Protein AF-A0A7Y2CIK6-F1 (afdb_monomer)

Structure (mmCIF, N/CA/C/O backbone):
data_AF-A0A7Y2CIK6-F1
#
_entry.id   AF-A0A7Y2CIK6-F1
#
loop_
_atom_site.group_PDB
_atom_site.id
_atom_site.type_symbol
_atom_site.label_atom_id
_atom_site.label_alt_id
_atom_site.label_comp_id
_atom_site.label_asym_id
_atom_site.label_entity_id
_atom_site.label_seq_id
_atom_site.pdbx_PDB_ins_code
_atom_site.Cartn_x
_atom_site.Cartn_y
_atom_site.Cartn_z
_atom_site.occupancy
_atom_site.B_iso_or_equiv
_atom_site.auth_seq_id
_atom_site.auth_comp_id
_atom_site.auth_asym_id
_atom_site.auth_atom_id
_atom_site.pdbx_PDB_model_num
ATOM 1 N N . MET A 1 1 ? -17.399 12.269 14.906 1.00 90.38 1 MET A N 1
ATOM 2 C CA . MET A 1 1 ? -17.613 10.846 14.572 1.00 90.38 1 MET A CA 1
ATOM 3 C C . MET A 1 1 ? -16.288 10.297 14.096 1.00 90.38 1 MET A C 1
ATOM 5 O O . MET A 1 1 ? -15.579 11.021 13.394 1.00 90.38 1 MET A O 1
ATOM 9 N N . LEU A 1 2 ? -15.934 9.080 14.490 1.00 95.81 2 LEU A N 1
ATOM 10 C CA . LEU A 1 2 ? -14.652 8.483 14.113 1.00 95.81 2 LEU A CA 1
ATOM 11 C C . LEU A 1 2 ? -14.579 8.223 12.606 1.00 95.81 2 LEU A C 1
ATOM 13 O O . LEU A 1 2 ? -13.531 8.450 12.010 1.00 95.81 2 LEU A O 1
ATOM 17 N N . GLN A 1 3 ? -15.692 7.874 11.958 1.00 95.38 3 GLN A N 1
ATOM 18 C CA . GLN A 1 3 ? -15.712 7.670 10.501 1.00 95.38 3 GLN A CA 1
ATOM 19 C C . GLN A 1 3 ? -15.205 8.876 9.687 1.00 95.38 3 GLN A C 1
ATOM 21 O O . GLN A 1 3 ? -14.508 8.682 8.696 1.00 95.38 3 GLN A O 1
ATOM 26 N N . GLU A 1 4 ? -15.485 10.115 10.114 1.00 96.62 4 GLU A N 1
ATOM 27 C CA . GLU A 1 4 ? -14.981 11.315 9.422 1.00 96.62 4 GLU A CA 1
ATOM 28 C C . GLU A 1 4 ? -13.468 11.486 9.620 1.00 96.62 4 GLU A C 1
ATOM 30 O O . GLU A 1 4 ? -12.742 11.773 8.671 1.00 96.62 4 GLU A O 1
ATOM 35 N N . LYS A 1 5 ? -12.970 11.244 10.841 1.00 97.31 5 LYS A N 1
ATOM 36 C CA . LYS A 1 5 ? -11.531 11.297 11.151 1.00 97.31 5 LYS A CA 1
ATOM 37 C C . LYS A 1 5 ? -10.742 10.268 10.332 1.00 97.31 5 LYS A C 1
ATOM 39 O O . LYS A 1 5 ? -9.672 10.577 9.820 1.00 97.31 5 LYS A O 1
ATOM 44 N N . TYR A 1 6 ? -11.294 9.067 10.166 1.00 97.88 6 TYR A N 1
ATOM 45 C CA . TYR A 1 6 ? -10.673 7.962 9.427 1.00 97.88 6 TYR A CA 1
ATOM 46 C C . TYR A 1 6 ? -11.147 7.853 7.972 1.00 97.88 6 TYR A C 1
ATOM 48 O O . TYR A 1 6 ? -10.963 6.812 7.341 1.00 97.88 6 TYR A O 1
ATOM 56 N N . ARG A 1 7 ? -11.714 8.918 7.393 1.00 97.56 7 ARG A N 1
ATOM 57 C CA . ARG A 1 7 ? -12.270 8.899 6.030 1.00 97.56 7 ARG A CA 1
ATOM 58 C C . ARG A 1 7 ? -11.288 8.386 4.972 1.00 97.56 7 ARG A C 1
ATOM 60 O O . ARG A 1 7 ? -11.697 7.664 4.069 1.00 97.56 7 ARG A O 1
ATOM 67 N N . ALA A 1 8 ? -9.999 8.707 5.097 1.00 97.38 8 ALA A N 1
ATOM 68 C CA . ALA A 1 8 ? -8.966 8.211 4.185 1.00 97.38 8 ALA A CA 1
ATOM 69 C C . ALA A 1 8 ? -8.838 6.674 4.211 1.00 97.38 8 ALA A C 1
ATOM 71 O O . ALA A 1 8 ? -8.650 6.057 3.166 1.00 97.38 8 ALA A O 1
ATOM 72 N N . VAL A 1 9 ? -8.992 6.048 5.383 1.00 97.69 9 VAL A N 1
ATOM 73 C CA . VAL A 1 9 ? -8.989 4.583 5.536 1.00 97.69 9 VAL A CA 1
ATOM 74 C C . VAL A 1 9 ? -10.191 3.980 4.812 1.00 97.69 9 VAL A C 1
ATOM 76 O O . VAL A 1 9 ? -10.042 3.016 4.064 1.00 97.69 9 VAL A O 1
ATOM 79 N N . LEU A 1 10 ? -11.371 4.587 4.978 1.00 96.81 10 LEU A N 1
ATOM 80 C CA . LEU A 1 10 ? -12.608 4.124 4.343 1.00 96.81 10 LEU A CA 1
ATOM 81 C C . LEU A 1 10 ? -12.525 4.222 2.814 1.00 96.81 10 LEU A C 1
ATOM 83 O O . LEU A 1 10 ? -12.847 3.263 2.121 1.00 96.81 10 LEU A O 1
ATOM 87 N N . GLN A 1 11 ? -11.988 5.327 2.293 1.00 97.25 11 GLN A N 1
ATOM 88 C CA . GLN A 1 11 ? -11.759 5.514 0.856 1.00 97.25 11 GLN A CA 1
ATOM 89 C C . GLN A 1 11 ? -10.765 4.500 0.278 1.00 97.25 11 GLN A C 1
ATOM 91 O O . GLN A 1 11 ? -10.942 4.026 -0.845 1.00 97.25 11 GLN A O 1
ATOM 96 N N . ILE A 1 12 ? -9.716 4.145 1.030 1.00 96.50 12 ILE A N 1
ATOM 97 C CA . ILE A 1 12 ? -8.802 3.072 0.625 1.00 96.50 12 ILE A CA 1
ATOM 98 C C . ILE A 1 12 ? -9.566 1.749 0.557 1.00 96.50 12 ILE A C 1
ATOM 100 O O . ILE A 1 12 ? -9.472 1.072 -0.465 1.00 96.50 12 ILE A O 1
ATOM 104 N N . GLY A 1 13 ? -10.360 1.420 1.580 1.00 95.75 13 GLY A N 1
ATOM 105 C CA . GLY A 1 13 ? -11.197 0.217 1.609 1.00 95.75 13 GLY A CA 1
ATOM 106 C C . GLY A 1 13 ? -12.152 0.121 0.417 1.00 95.75 13 GLY A C 1
ATOM 107 O O . GLY A 1 13 ? -12.200 -0.916 -0.234 1.00 95.75 13 GLY A O 1
ATOM 108 N N . GLU A 1 14 ? -12.832 1.215 0.066 1.00 94.94 14 GLU A N 1
ATOM 109 C CA . GLU A 1 14 ? -13.719 1.304 -1.109 1.00 94.94 14 GLU A CA 1
ATOM 110 C C . GLU A 1 14 ? -12.980 1.106 -2.444 1.00 94.94 14 GLU A C 1
ATOM 112 O O . GLU A 1 14 ? -13.563 0.628 -3.416 1.00 94.94 14 GLU A O 1
ATOM 117 N N . SER A 1 15 ? -11.690 1.458 -2.506 1.00 94.12 15 SER A N 1
ATOM 118 C CA . SER A 1 15 ? -10.851 1.252 -3.697 1.00 94.12 15 SER A CA 1
ATOM 119 C C . SER A 1 15 ? -10.337 -0.184 -3.858 1.00 94.12 15 SER A C 1
ATOM 121 O O . SER A 1 15 ? -9.774 -0.523 -4.901 1.00 94.12 15 SER A O 1
ATOM 123 N N . ILE A 1 16 ? -10.504 -1.022 -2.832 1.00 94.56 16 ILE A N 1
ATOM 124 C CA . ILE A 1 16 ? -10.012 -2.398 -2.776 1.00 94.56 16 ILE A CA 1
ATOM 125 C C . ILE A 1 16 ? -11.199 -3.356 -2.926 1.00 94.56 16 ILE A C 1
ATOM 127 O O . ILE A 1 16 ? -12.307 -3.096 -2.469 1.00 94.56 16 ILE A O 1
ATOM 131 N N . ASN A 1 17 ? -10.970 -4.520 -3.533 1.00 93.75 17 ASN A N 1
ATOM 132 C CA . ASN A 1 17 ? -11.964 -5.592 -3.584 1.00 93.75 17 ASN A CA 1
ATOM 133 C C . ASN A 1 17 ? -12.037 -6.354 -2.242 1.00 93.75 17 ASN A C 1
ATOM 135 O O . ASN A 1 17 ? -11.668 -7.529 -2.177 1.00 93.75 17 ASN A O 1
ATOM 139 N N . VAL A 1 18 ? -12.433 -5.667 -1.165 1.00 96.94 18 VAL A N 1
ATOM 140 C CA . VAL A 1 18 ? -12.564 -6.252 0.180 1.00 96.94 18 VAL A CA 1
ATOM 141 C C . VAL A 1 18 ? -13.749 -7.217 0.208 1.00 96.94 18 VAL A C 1
ATOM 143 O O . VAL A 1 18 ? -14.867 -6.847 -0.151 1.00 96.94 18 VAL A O 1
ATOM 146 N N . LYS A 1 19 ? -13.522 -8.454 0.655 1.00 97.81 19 LYS A N 1
ATOM 147 C CA . LYS A 1 19 ? -14.588 -9.432 0.912 1.00 97.81 19 LYS A CA 1
ATOM 148 C C . LYS A 1 19 ? -15.033 -9.365 2.366 1.00 97.81 19 LYS A C 1
ATOM 150 O O . LYS A 1 19 ? -14.202 -9.155 3.244 1.00 97.81 19 LYS A O 1
ATOM 155 N N . ASP A 1 20 ? -16.335 -9.536 2.591 1.00 96.62 20 ASP A N 1
ATOM 156 C CA . ASP A 1 20 ? -16.951 -9.542 3.927 1.00 96.62 20 ASP A CA 1
ATOM 157 C C . ASP A 1 20 ? -16.582 -8.301 4.766 1.00 96.62 20 ASP A C 1
ATOM 159 O O . ASP A 1 20 ? -16.428 -8.356 5.985 1.00 96.62 20 ASP A O 1
ATOM 163 N N . GLY A 1 21 ? -16.422 -7.164 4.077 1.00 96.81 21 GLY A N 1
ATOM 164 C CA . GLY A 1 21 ? -15.995 -5.906 4.670 1.00 96.81 21 GLY A CA 1
ATOM 165 C C . GLY A 1 21 ? -17.056 -5.292 5.580 1.00 96.81 21 GLY A C 1
ATOM 166 O O . GLY A 1 21 ? -18.239 -5.257 5.232 1.00 96.81 21 GLY A O 1
ATOM 167 N N . TYR A 1 22 ? -16.639 -4.751 6.723 1.00 97.06 22 TYR A N 1
ATOM 168 C CA . TYR A 1 22 ? -17.525 -4.027 7.633 1.00 97.06 22 TYR A CA 1
ATOM 169 C C . TYR A 1 22 ? -16.863 -2.786 8.234 1.00 97.06 22 TYR A C 1
ATOM 171 O O . TYR A 1 22 ? -15.648 -2.719 8.410 1.00 97.06 22 TYR A O 1
ATOM 179 N N . VAL A 1 23 ? -17.707 -1.811 8.586 1.00 97.44 23 VAL A N 1
ATOM 180 C CA . VAL A 1 23 ? -17.341 -0.585 9.304 1.00 97.44 23 VAL A CA 1
ATOM 181 C C . VAL A 1 23 ? -18.437 -0.298 10.326 1.00 97.44 23 VAL A C 1
ATOM 183 O O . VAL A 1 23 ? -19.604 -0.156 9.957 1.00 97.44 23 VAL A O 1
ATOM 186 N N . LYS A 1 24 ? -18.086 -0.222 11.610 1.00 97.06 24 LYS A N 1
ATOM 187 C CA . LYS A 1 24 ? -19.024 0.066 12.705 1.00 97.06 24 LYS A CA 1
ATOM 188 C C . LYS A 1 24 ? -18.399 1.041 13.692 1.00 97.06 24 LYS A C 1
ATOM 190 O O . LYS A 1 24 ? -17.225 0.917 14.013 1.00 97.06 24 LYS A O 1
ATOM 195 N N . GLU A 1 25 ? -19.182 1.996 14.180 1.00 96.81 25 GLU A N 1
ATOM 196 C CA . GLU A 1 25 ? -18.784 2.868 15.290 1.00 96.81 25 GLU A CA 1
ATOM 197 C C . GLU A 1 25 ? -19.560 2.416 16.537 1.00 96.81 25 GLU A C 1
ATOM 199 O O . GLU A 1 25 ? -20.774 2.591 16.611 1.00 96.81 25 GLU A O 1
ATOM 204 N N . GLU A 1 26 ? -18.875 1.761 17.475 1.00 95.94 26 GLU A N 1
ATOM 205 C CA . GLU A 1 26 ? -19.447 1.151 18.686 1.00 95.94 26 GLU A CA 1
ATOM 206 C C . GLU A 1 26 ? -18.480 1.337 19.858 1.00 95.94 26 GLU A C 1
ATOM 208 O O . GLU A 1 26 ? -17.268 1.281 19.670 1.00 95.94 26 GLU A O 1
ATOM 213 N N . ASP A 1 27 ? -19.000 1.548 21.069 1.00 93.25 27 ASP A N 1
ATOM 214 C CA . ASP A 1 27 ? -18.192 1.677 22.296 1.00 93.25 27 ASP A CA 1
ATOM 215 C C . ASP A 1 27 ? -17.089 2.752 22.215 1.00 93.25 27 ASP A C 1
ATOM 217 O O . ASP A 1 27 ? -16.032 2.639 22.834 1.00 93.25 27 ASP A O 1
ATOM 221 N N . GLY A 1 28 ? -17.324 3.807 21.425 1.00 94.94 28 GLY A N 1
ATOM 222 C CA . GLY A 1 28 ? -16.338 4.863 21.186 1.00 94.94 28 GLY A CA 1
ATOM 223 C C . GLY A 1 28 ? -15.153 4.428 20.320 1.00 94.94 28 GLY A C 1
ATOM 224 O O . GLY A 1 28 ? -14.131 5.110 20.329 1.00 94.94 28 GLY A O 1
ATOM 225 N N . LYS A 1 29 ? -15.280 3.321 19.580 1.00 97.62 29 LYS A N 1
ATOM 226 C CA . LYS A 1 29 ? -14.274 2.801 18.653 1.00 97.62 29 LYS A CA 1
ATOM 227 C C . LYS A 1 29 ? -14.836 2.618 17.252 1.00 97.62 29 LYS A C 1
ATOM 229 O O . LYS A 1 29 ? -16.011 2.312 17.058 1.00 97.62 29 LYS A O 1
ATOM 234 N N . LEU A 1 30 ? -13.960 2.759 16.271 1.00 98.25 30 LEU A N 1
ATOM 235 C CA . LEU A 1 30 ? -14.196 2.412 14.886 1.00 98.25 30 LEU A CA 1
ATOM 236 C C . LEU A 1 30 ? -13.704 0.981 14.655 1.00 98.25 30 LEU A C 1
ATOM 238 O O . LEU A 1 30 ? -12.502 0.723 14.597 1.00 98.25 30 LEU A O 1
ATOM 242 N N . LYS A 1 31 ? -14.649 0.053 14.530 1.00 98.31 31 LYS A N 1
ATOM 243 C CA . LYS A 1 31 ? -14.395 -1.345 14.190 1.00 98.31 31 LYS A CA 1
ATOM 244 C C . LYS A 1 31 ? -14.427 -1.490 12.674 1.00 98.31 31 LYS A C 1
ATOM 246 O O . LYS A 1 31 ? -15.467 -1.248 12.055 1.00 98.31 31 LYS A O 1
ATOM 251 N N . ILE A 1 32 ? -13.309 -1.886 12.084 1.00 97.44 32 ILE A N 1
ATOM 252 C CA . ILE A 1 32 ? -13.179 -2.153 10.648 1.00 97.44 32 ILE A CA 1
ATOM 253 C C . ILE A 1 32 ? -12.657 -3.564 10.433 1.00 97.44 32 ILE A C 1
ATOM 255 O O . ILE A 1 32 ? -11.837 -4.049 11.208 1.00 97.44 32 ILE A O 1
ATOM 259 N N . GLY A 1 33 ? -13.101 -4.222 9.375 1.00 97.31 33 GLY A N 1
ATOM 260 C CA . GLY A 1 33 ? -12.543 -5.520 9.038 1.00 97.31 33 GLY A CA 1
ATOM 261 C C . GLY A 1 33 ? -13.023 -6.074 7.716 1.00 97.31 33 GLY A C 1
ATOM 262 O O . GLY A 1 33 ? -13.792 -5.421 7.008 1.00 97.31 33 GLY A O 1
ATOM 263 N N . GLY A 1 34 ? -12.516 -7.257 7.386 1.00 98.00 34 GLY A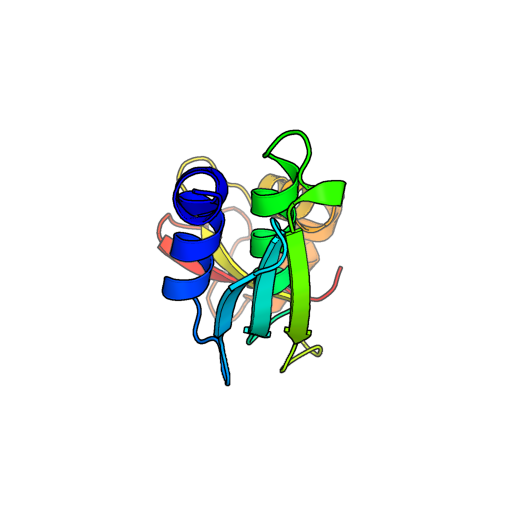 N 1
ATOM 264 C CA . GLY A 1 34 ? -12.763 -7.970 6.136 1.00 98.00 34 GLY A CA 1
ATOM 265 C C . GLY A 1 34 ? -11.485 -8.576 5.560 1.00 98.00 34 GLY A C 1
ATOM 266 O O . GLY A 1 34 ? -10.391 -8.428 6.106 1.00 98.00 34 GLY A O 1
ATOM 267 N N . THR A 1 35 ? -11.615 -9.243 4.417 1.00 98.50 35 THR A N 1
ATOM 268 C CA . THR A 1 35 ? -10.491 -9.877 3.723 1.00 98.50 35 THR A CA 1
ATOM 269 C C . THR A 1 35 ? -10.075 -9.054 2.509 1.00 98.50 35 THR A C 1
ATOM 271 O O . THR A 1 35 ? -10.826 -8.932 1.537 1.00 98.50 35 THR A O 1
ATOM 274 N N . VAL A 1 36 ? -8.856 -8.517 2.535 1.00 98.31 36 VAL A N 1
ATOM 275 C CA . VAL A 1 36 ? -8.254 -7.831 1.387 1.00 98.31 36 VAL A CA 1
ATOM 276 C C . VAL A 1 36 ? -7.578 -8.825 0.432 1.00 98.31 36 VAL A C 1
ATOM 278 O O . VAL A 1 36 ? -7.166 -9.910 0.853 1.00 98.31 36 VAL A O 1
ATOM 281 N N . PRO A 1 37 ? -7.419 -8.482 -0.859 1.00 97.44 37 PRO A N 1
ATOM 282 C CA . PRO A 1 37 ? -6.755 -9.356 -1.821 1.00 97.44 37 PRO A CA 1
ATOM 283 C C . PRO A 1 37 ? -5.297 -9.655 -1.462 1.00 97.44 37 PRO A C 1
ATOM 285 O O . PRO A 1 37 ? -4.906 -10.822 -1.498 1.00 97.44 37 PRO A O 1
ATOM 288 N N . TYR A 1 38 ? -4.516 -8.631 -1.101 1.00 97.88 38 TYR A N 1
ATOM 289 C CA . TYR A 1 38 ? -3.070 -8.752 -0.907 1.00 97.88 38 TYR A CA 1
ATOM 290 C C . TYR A 1 38 ? -2.572 -8.071 0.372 1.00 97.88 38 TYR A C 1
ATOM 292 O O . TYR A 1 38 ? -3.216 -7.172 0.913 1.00 97.88 38 TYR A O 1
ATOM 300 N N . ALA A 1 39 ? -1.379 -8.458 0.829 1.00 97.44 39 ALA A N 1
ATOM 301 C CA . ALA A 1 39 ? -0.735 -7.846 1.993 1.00 97.44 39 ALA A CA 1
ATOM 302 C C . ALA A 1 39 ? -0.502 -6.336 1.806 1.00 97.44 39 ALA A C 1
ATOM 304 O O . ALA A 1 39 ? -0.728 -5.565 2.733 1.00 97.44 39 ALA A O 1
ATOM 305 N N . TYR A 1 40 ? -0.171 -5.902 0.588 1.00 97.19 40 TYR A N 1
ATOM 306 C CA . TYR A 1 40 ? -0.046 -4.488 0.237 1.00 97.19 40 TYR A CA 1
ATOM 307 C C . TYR A 1 40 ? -1.311 -3.677 0.561 1.00 97.19 40 TYR A C 1
ATOM 309 O O . TYR A 1 40 ? -1.224 -2.562 1.069 1.00 97.19 40 TYR A O 1
ATOM 317 N N . ASP A 1 41 ? -2.499 -4.230 0.308 1.00 97.75 41 ASP A N 1
ATOM 318 C CA . ASP A 1 41 ? -3.769 -3.556 0.593 1.00 97.75 41 ASP A CA 1
ATOM 319 C C . ASP A 1 41 ? -3.999 -3.406 2.104 1.00 97.75 41 ASP A C 1
ATOM 321 O O . ASP A 1 41 ? -4.446 -2.357 2.573 1.00 97.75 41 ASP A O 1
ATOM 325 N N . LYS A 1 42 ? -3.628 -4.436 2.876 1.00 97.81 42 LYS A N 1
ATOM 326 C CA . LYS A 1 42 ? -3.657 -4.412 4.343 1.00 97.81 42 LYS A CA 1
ATOM 327 C C . LYS A 1 42 ? -2.697 -3.358 4.887 1.00 97.81 42 LYS A C 1
ATOM 329 O O . LYS A 1 42 ? -3.090 -2.579 5.754 1.00 97.81 42 LYS A O 1
ATOM 334 N N . ASP A 1 43 ? -1.479 -3.294 4.361 1.00 97.31 43 ASP A N 1
ATOM 335 C CA . ASP A 1 43 ? -0.476 -2.319 4.789 1.00 97.31 43 ASP A CA 1
ATOM 336 C C . ASP A 1 43 ? -0.932 -0.887 4.495 1.00 97.31 43 ASP A C 1
ATOM 338 O O . ASP A 1 43 ? -0.861 -0.037 5.378 1.00 97.31 43 ASP A O 1
ATOM 342 N N . ARG A 1 44 ? -1.534 -0.627 3.325 1.00 97.44 44 ARG A N 1
ATOM 343 C CA . ARG A 1 44 ? -2.126 0.688 3.009 1.00 97.44 44 ARG A CA 1
ATOM 344 C C . ARG A 1 44 ? -3.192 1.117 4.015 1.00 97.44 44 ARG A C 1
ATOM 346 O O . ARG A 1 44 ? -3.237 2.291 4.385 1.00 97.44 44 ARG A O 1
ATOM 353 N N . LEU A 1 45 ? -4.064 0.195 4.431 1.00 98.25 45 LEU A N 1
ATOM 354 C CA . LEU A 1 45 ? -5.084 0.471 5.445 1.00 98.25 45 LEU A CA 1
ATOM 355 C C . LEU A 1 45 ? -4.429 0.797 6.793 1.00 98.25 45 LEU A C 1
ATOM 357 O O . LEU A 1 45 ? -4.752 1.821 7.393 1.00 98.25 45 LEU A O 1
ATOM 361 N N . TRP A 1 46 ? -3.465 -0.014 7.238 1.00 98.12 46 TRP A N 1
ATOM 362 C CA . TRP A 1 46 ? -2.739 0.222 8.489 1.00 98.12 46 TRP A CA 1
ATOM 363 C C . TRP A 1 46 ? -1.927 1.516 8.489 1.00 98.12 46 TRP A C 1
ATOM 365 O O . TRP A 1 46 ? -1.921 2.224 9.496 1.00 98.12 46 TRP A O 1
ATOM 375 N N . ASP A 1 47 ? -1.280 1.859 7.381 1.00 97.19 47 ASP A N 1
ATOM 376 C CA . ASP A 1 47 ? -0.530 3.105 7.237 1.00 97.19 47 ASP A CA 1
ATOM 377 C C . ASP A 1 47 ? -1.449 4.324 7.342 1.00 97.19 47 ASP A C 1
ATOM 379 O O . ASP A 1 47 ? -1.110 5.299 8.012 1.00 97.19 47 ASP A O 1
ATOM 383 N N . ALA A 1 48 ? -2.633 4.271 6.726 1.00 97.88 48 ALA A N 1
ATOM 384 C CA . ALA A 1 48 ? -3.616 5.347 6.813 1.00 97.88 48 ALA A CA 1
ATOM 385 C C . ALA A 1 48 ? -4.215 5.490 8.223 1.00 97.88 48 ALA A C 1
ATOM 387 O O . ALA A 1 48 ? -4.444 6.613 8.674 1.00 97.88 48 ALA A O 1
ATOM 388 N N . ILE A 1 49 ? -4.424 4.376 8.936 1.00 98.25 49 ILE A N 1
ATOM 389 C CA . ILE A 1 49 ? -4.861 4.376 10.342 1.00 98.25 49 ILE A CA 1
ATOM 390 C C . ILE A 1 49 ? -3.803 5.054 11.220 1.00 98.25 49 ILE A C 1
ATOM 392 O O . ILE A 1 49 ? -4.120 5.992 11.948 1.00 98.25 49 ILE A O 1
ATOM 396 N N . LYS A 1 50 ? -2.537 4.633 11.100 1.00 97.69 50 LYS A N 1
ATOM 397 C CA . LYS A 1 50 ? -1.417 5.115 11.930 1.00 97.69 50 LYS A CA 1
ATOM 398 C C . LYS A 1 50 ? -1.070 6.590 11.721 1.00 97.69 50 LYS A C 1
ATOM 400 O O . LYS A 1 50 ? -0.418 7.188 12.572 1.00 97.69 50 LYS A O 1
ATOM 405 N N . GLN A 1 51 ? -1.486 7.188 10.605 1.00 97.19 51 GLN A N 1
ATOM 406 C CA . GLN A 1 51 ? -1.334 8.628 10.371 1.00 97.19 51 GLN A CA 1
ATOM 407 C C . GLN A 1 51 ? -2.248 9.478 11.262 1.00 97.19 51 GLN A C 1
ATOM 409 O O . GLN A 1 51 ? -1.988 10.669 11.432 1.00 97.19 51 GLN A O 1
ATOM 414 N N . GLN A 1 52 ? -3.308 8.896 11.829 1.00 97.44 52 GLN A N 1
ATOM 415 C CA . GLN A 1 52 ? -4.205 9.601 12.736 1.00 97.44 52 GLN A CA 1
ATOM 416 C C . GLN A 1 52 ? -3.711 9.470 14.176 1.00 97.44 52 GLN A C 1
ATOM 418 O O . GLN A 1 52 ? -3.463 8.376 14.672 1.00 97.44 52 GLN A O 1
ATOM 423 N N . SER A 1 53 ? -3.592 10.589 14.885 1.00 96.00 53 SER A N 1
ATOM 424 C CA . SER A 1 53 ? -3.206 10.573 16.297 1.00 96.00 53 SER A CA 1
ATOM 425 C C . SER A 1 53 ? -4.272 9.894 17.164 1.00 96.00 53 SER A C 1
ATOM 427 O O . SER A 1 53 ? -5.464 10.151 16.995 1.00 96.00 53 SER A O 1
ATOM 429 N N . GLY A 1 54 ? -3.857 9.056 18.119 1.00 96.62 54 GLY A N 1
ATOM 430 C CA . GLY A 1 54 ? -4.766 8.364 19.044 1.00 96.62 54 GLY A CA 1
ATOM 431 C C . GLY A 1 54 ? -5.481 7.143 18.455 1.00 96.62 54 GLY A C 1
ATOM 432 O O . GLY A 1 54 ? -6.414 6.628 19.076 1.00 96.62 54 GLY A O 1
ATOM 433 N N . TRP A 1 55 ? -5.060 6.668 17.278 1.00 98.00 55 TRP A N 1
ATOM 434 C CA . TRP A 1 55 ? -5.652 5.501 16.619 1.00 98.00 55 TRP A CA 1
ATOM 435 C C . TRP A 1 55 ? -5.629 4.242 17.484 1.00 98.00 55 TRP A C 1
ATOM 437 O O . TRP A 1 55 ? -6.558 3.442 17.407 1.00 98.00 55 TRP A O 1
ATOM 447 N N . GLU A 1 56 ? -4.632 4.098 18.358 1.00 97.75 56 GLU A N 1
ATOM 448 C CA . GLU A 1 56 ? -4.457 2.939 19.233 1.00 97.75 56 GLU A CA 1
ATOM 449 C C . GLU A 1 56 ? -5.657 2.715 20.163 1.00 97.75 56 GLU A C 1
ATOM 451 O O . GLU A 1 56 ? -5.967 1.581 20.525 1.00 97.75 56 GLU A O 1
ATOM 456 N N . SER A 1 57 ? -6.335 3.795 20.563 1.00 97.75 57 SER A N 1
ATOM 457 C CA . SER A 1 57 ? -7.526 3.742 21.417 1.00 97.75 57 SER A CA 1
ATOM 458 C C . SER A 1 57 ? -8.841 3.806 20.645 1.00 97.75 57 SER A C 1
ATOM 460 O O . SER A 1 57 ? -9.890 3.492 21.202 1.00 97.75 57 SER A O 1
ATOM 462 N N . GLU A 1 58 ? -8.791 4.237 19.387 1.00 98.19 58 GLU A N 1
ATOM 463 C CA . GLU A 1 58 ? -9.968 4.583 18.591 1.00 98.19 58 GLU A CA 1
ATOM 464 C C . GLU A 1 58 ? -10.307 3.546 17.522 1.00 98.19 58 GLU A C 1
ATOM 466 O O . GLU A 1 58 ? -11.440 3.542 17.050 1.00 98.19 58 GLU A O 1
ATOM 471 N N . VAL A 1 59 ? -9.367 2.690 17.114 1.00 98.38 59 VAL A N 1
ATOM 472 C CA . VAL A 1 59 ? -9.559 1.751 16.002 1.00 98.38 59 VAL A CA 1
ATOM 473 C C . VAL A 1 59 ? -9.336 0.316 16.457 1.00 98.38 59 VAL A C 1
ATOM 475 O O . VAL A 1 59 ? -8.300 -0.027 17.021 1.00 98.38 59 VAL A O 1
ATOM 478 N N . GLU A 1 60 ? -10.298 -0.543 16.139 1.00 98.19 60 GLU A N 1
ATOM 479 C CA . GLU A 1 60 ? -10.142 -1.997 16.168 1.00 98.19 60 GLU A CA 1
ATOM 480 C C . GLU A 1 60 ? -10.228 -2.503 14.729 1.00 98.19 60 GLU A C 1
ATOM 482 O O . GLU A 1 60 ? -11.279 -2.409 14.095 1.00 98.19 60 GLU A O 1
ATOM 487 N N . ALA A 1 61 ? -9.113 -3.000 14.194 1.00 97.62 61 ALA A N 1
ATOM 488 C CA . ALA A 1 61 ? -9.027 -3.444 12.809 1.00 97.62 61 ALA A CA 1
ATOM 489 C C . ALA A 1 61 ? -8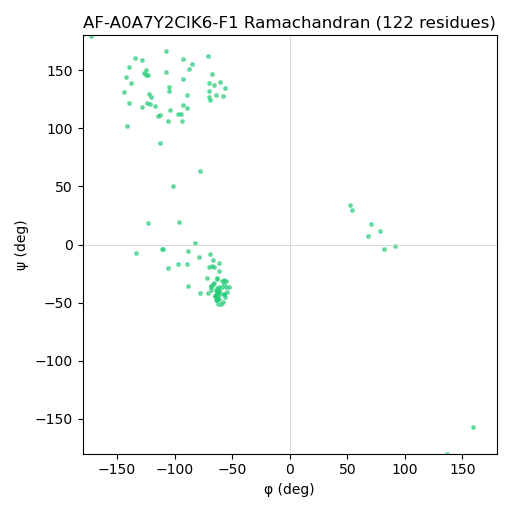.730 -4.944 12.723 1.00 97.62 61 ALA A C 1
ATOM 491 O O . ALA A 1 61 ? -7.670 -5.390 13.164 1.00 97.62 61 ALA A O 1
ATOM 492 N N . ASP A 1 62 ? -9.646 -5.695 12.113 1.00 97.75 62 ASP A N 1
ATOM 493 C CA . ASP A 1 62 ? -9.510 -7.125 11.827 1.00 97.75 62 ASP A CA 1
ATOM 494 C C . ASP A 1 62 ? -9.426 -7.346 10.310 1.00 97.75 62 ASP A C 1
ATOM 496 O O . ASP A 1 62 ? -10.433 -7.459 9.610 1.00 97.75 62 ASP A O 1
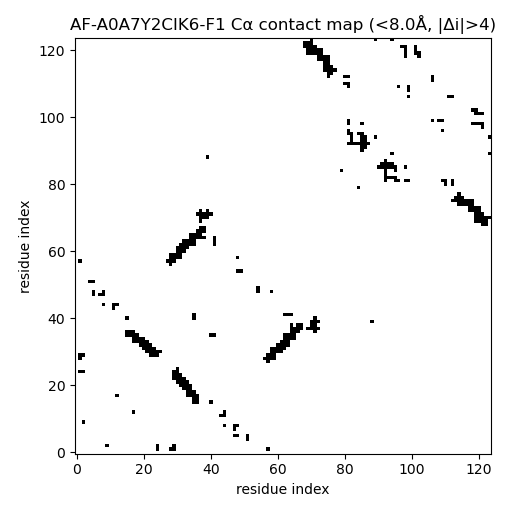ATOM 500 N N . ILE A 1 63 ? -8.204 -7.266 9.777 1.00 98.06 63 ILE A N 1
ATOM 501 C CA . ILE A 1 63 ? -7.943 -7.268 8.332 1.00 98.06 63 ILE A CA 1
ATOM 502 C C . ILE A 1 63 ? -7.177 -8.535 7.957 1.00 98.06 63 ILE A C 1
ATOM 504 O O . ILE A 1 63 ? -5.979 -8.661 8.254 1.00 98.06 63 ILE A O 1
ATOM 508 N N . ASP A 1 64 ? -7.849 -9.423 7.236 1.00 98.19 64 ASP A N 1
ATOM 509 C CA . ASP A 1 64 ? -7.289 -10.656 6.686 1.00 98.19 64 ASP A CA 1
ATOM 510 C C . ASP A 1 64 ? -6.771 -10.467 5.260 1.00 98.19 64 ASP A C 1
ATOM 512 O O . ASP A 1 64 ? -7.172 -9.543 4.555 1.00 98.19 64 ASP A O 1
ATOM 516 N N . VAL A 1 65 ? -5.887 -11.362 4.812 1.00 97.88 65 VAL A N 1
ATOM 517 C CA . VAL A 1 65 ? -5.306 -11.345 3.460 1.00 97.88 65 VAL A CA 1
ATOM 518 C C . VAL A 1 65 ? -5.648 -12.644 2.736 1.00 97.88 65 VAL A C 1
ATOM 520 O O . VAL A 1 65 ? -5.368 -13.725 3.246 1.00 97.88 65 VAL A O 1
ATOM 523 N N . ALA A 1 66 ? -6.223 -12.543 1.535 1.00 97.25 66 ALA A N 1
ATOM 524 C CA . ALA A 1 66 ? -6.608 -13.704 0.734 1.00 97.25 66 ALA A CA 1
ATOM 525 C C . ALA A 1 66 ? -5.422 -14.373 0.019 1.00 97.25 66 ALA A C 1
ATOM 527 O O . ALA A 1 66 ? -5.369 -15.599 -0.053 1.00 97.25 66 ALA A O 1
ATOM 528 N N . ASN A 1 67 ? -4.503 -13.585 -0.549 1.00 94.50 67 ASN A N 1
ATOM 529 C CA . ASN A 1 67 ? -3.358 -14.081 -1.310 1.00 94.50 67 ASN A CA 1
ATOM 530 C C . ASN A 1 67 ? -2.042 -13.607 -0.684 1.00 94.50 67 ASN A C 1
ATOM 532 O O . ASN A 1 67 ? -1.791 -12.406 -0.574 1.00 94.50 67 ASN A O 1
ATOM 536 N N . THR A 1 68 ? -1.201 -14.567 -0.306 1.00 92.38 68 THR A N 1
ATOM 537 C CA . THR A 1 68 ? 0.113 -14.339 0.309 1.00 92.38 68 THR A CA 1
ATOM 538 C C . THR A 1 68 ? 1.287 -14.717 -0.600 1.00 92.38 68 THR A C 1
ATOM 540 O O . THR A 1 68 ? 2.437 -14.466 -0.238 1.00 92.38 68 THR A O 1
ATOM 543 N N . ASP A 1 69 ? 1.034 -15.268 -1.792 1.00 93.38 69 ASP A N 1
ATOM 544 C CA . ASP A 1 69 ? 2.078 -15.675 -2.746 1.00 93.38 69 ASP A CA 1
ATOM 545 C C . ASP A 1 69 ? 2.767 -14.465 -3.397 1.00 93.38 69 ASP A C 1
ATOM 547 O O . ASP A 1 69 ? 3.942 -14.519 -3.766 1.00 93.38 69 ASP A O 1
ATOM 551 N N . VAL A 1 70 ? 2.039 -13.353 -3.517 1.00 93.88 70 VAL A N 1
ATOM 552 C CA . VAL A 1 70 ? 2.542 -12.055 -3.976 1.00 93.88 70 VAL A CA 1
ATOM 553 C C . VAL A 1 70 ? 2.189 -10.977 -2.961 1.00 93.88 70 VAL A C 1
ATOM 555 O O . VAL A 1 70 ? 1.135 -11.026 -2.330 1.00 93.88 70 VAL A O 1
ATOM 558 N N . TYR A 1 71 ? 3.051 -9.969 -2.837 1.00 97.50 71 TYR A N 1
ATOM 559 C CA . TYR A 1 71 ? 2.829 -8.876 -1.897 1.00 97.50 71 TYR A CA 1
ATOM 560 C C . TYR A 1 71 ? 1.649 -7.996 -2.317 1.00 97.50 71 TYR A C 1
ATOM 562 O O . TYR A 1 71 ? 0.880 -7.554 -1.468 1.00 97.50 71 TYR A O 1
ATOM 570 N N . GLY A 1 72 ? 1.472 -7.770 -3.621 1.00 97.31 72 GLY A N 1
ATOM 571 C CA . GLY A 1 72 ? 0.283 -7.115 -4.159 1.00 97.31 72 GLY A CA 1
ATOM 572 C C . GLY A 1 72 ? 0.471 -6.513 -5.542 1.00 97.31 72 GLY A C 1
ATOM 573 O O . GLY A 1 72 ? 1.346 -6.923 -6.303 1.00 97.31 72 GLY A O 1
ATOM 574 N N . VAL A 1 73 ? -0.366 -5.532 -5.877 1.00 96.81 73 VAL A N 1
ATOM 575 C CA . VAL A 1 73 ? -0.284 -4.782 -7.136 1.00 96.81 73 VAL A CA 1
ATOM 576 C C . VAL A 1 73 ? -0.163 -3.300 -6.819 1.00 96.81 73 VAL A C 1
ATOM 578 O O . VAL A 1 73 ? -1.036 -2.730 -6.171 1.00 96.81 73 VAL A O 1
ATOM 581 N N . TYR A 1 74 ? 0.910 -2.677 -7.297 1.00 97.12 74 TYR A N 1
ATOM 582 C CA . TYR A 1 74 ? 1.171 -1.254 -7.111 1.00 97.12 74 TYR A CA 1
ATOM 583 C C . TYR A 1 74 ? 0.901 -0.492 -8.405 1.00 97.12 74 TYR A C 1
ATOM 585 O O . TYR A 1 74 ? 1.373 -0.889 -9.471 1.00 97.12 74 TYR A O 1
ATOM 593 N N . GLU A 1 75 ? 0.166 0.611 -8.312 1.00 97.25 75 GLU A N 1
ATOM 594 C CA . GLU A 1 75 ? -0.021 1.536 -9.426 1.00 97.25 75 GLU A CA 1
ATOM 595 C C . GLU A 1 75 ? 1.027 2.647 -9.359 1.00 97.25 75 GLU A C 1
ATOM 597 O O . GLU A 1 75 ? 1.114 3.380 -8.375 1.00 97.25 75 GLU A O 1
ATOM 602 N N . VAL A 1 76 ? 1.836 2.756 -10.410 1.00 97.88 76 VAL A N 1
ATOM 603 C CA . VAL A 1 76 ? 2.920 3.736 -10.509 1.00 97.88 76 VAL A CA 1
ATOM 604 C C . VAL A 1 76 ? 2.354 5.152 -10.513 1.00 97.88 76 VAL A C 1
ATOM 606 O O . VAL A 1 76 ? 1.498 5.485 -11.336 1.00 97.88 76 VAL A O 1
ATOM 609 N N . VAL A 1 77 ? 2.881 6.015 -9.646 1.00 97.50 77 VAL A N 1
ATOM 610 C CA . VAL A 1 77 ? 2.514 7.435 -9.590 1.00 97.50 77 VAL A CA 1
ATOM 611 C C . VAL A 1 77 ? 3.630 8.328 -10.132 1.00 97.50 77 VAL A C 1
ATOM 613 O O . VAL A 1 77 ? 4.760 7.901 -10.370 1.00 97.50 77 VAL A O 1
ATOM 616 N N . SER A 1 78 ? 3.308 9.598 -10.385 1.00 97.69 78 SER A N 1
ATOM 617 C CA . SER A 1 78 ? 4.277 10.563 -10.913 1.00 97.69 78 SER A CA 1
ATOM 618 C C . SER A 1 78 ? 5.494 10.705 -9.991 1.00 97.69 78 SER A C 1
ATOM 620 O O . SER A 1 78 ? 5.348 10.993 -8.806 1.00 97.69 78 SER A O 1
ATOM 622 N N . GLY A 1 79 ? 6.697 10.558 -10.554 1.00 96.38 79 GLY A N 1
ATOM 623 C CA . GLY A 1 79 ? 7.970 10.689 -9.832 1.00 96.38 79 GLY A CA 1
ATOM 624 C C . GLY A 1 79 ? 8.531 9.386 -9.247 1.00 96.38 79 GLY A C 1
ATOM 625 O O . GLY A 1 79 ? 9.632 9.412 -8.671 1.00 96.38 79 GLY A O 1
ATOM 626 N N . ASP A 1 80 ? 7.816 8.271 -9.415 1.00 98.25 80 ASP A N 1
ATOM 627 C CA . ASP A 1 80 ? 8.277 6.946 -9.011 1.00 98.25 80 ASP A CA 1
ATOM 628 C C . ASP A 1 80 ? 9.464 6.465 -9.856 1.00 98.25 80 ASP A C 1
ATOM 630 O O . ASP A 1 80 ? 9.574 6.712 -11.056 1.00 98.25 80 ASP A O 1
ATOM 634 N N . THR A 1 81 ? 10.340 5.715 -9.195 1.00 98.19 81 THR A N 1
ATOM 635 C CA . THR A 1 81 ? 11.307 4.797 -9.805 1.00 98.19 81 THR A CA 1
ATOM 636 C C . THR A 1 81 ? 11.148 3.451 -9.107 1.00 98.19 81 THR A C 1
ATOM 638 O O . THR A 1 81 ? 10.676 3.414 -7.967 1.00 98.19 81 THR A O 1
ATOM 641 N N . LEU A 1 82 ? 11.572 2.340 -9.723 1.00 97.81 82 LEU A N 1
ATOM 642 C CA . LEU A 1 82 ? 11.486 1.039 -9.046 1.00 97.81 82 LEU A CA 1
ATOM 643 C C . LEU A 1 82 ? 12.241 1.036 -7.706 1.00 97.81 82 LEU A C 1
ATOM 645 O O . LEU A 1 82 ? 11.772 0.421 -6.753 1.00 97.81 82 LEU A O 1
ATOM 649 N N . TRP A 1 83 ? 13.360 1.766 -7.602 1.00 98.12 83 TRP A N 1
ATOM 650 C CA . TRP A 1 83 ? 14.084 1.947 -6.339 1.00 98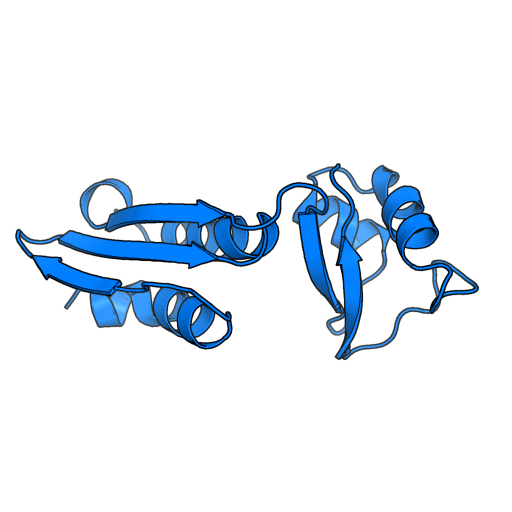.12 83 TRP A CA 1
ATOM 651 C C . TRP A 1 83 ? 13.219 2.611 -5.267 1.00 98.12 83 TRP A C 1
ATOM 653 O O . TRP A 1 83 ? 13.098 2.076 -4.169 1.00 98.12 83 TRP A O 1
ATOM 663 N N . LYS A 1 84 ? 12.587 3.750 -5.581 1.00 98.25 84 LYS A N 1
ATOM 664 C CA . LYS A 1 84 ? 11.738 4.476 -4.623 1.00 98.25 84 LYS A CA 1
ATOM 665 C C . LYS A 1 84 ? 10.519 3.659 -4.209 1.00 98.25 84 LYS A C 1
ATOM 667 O O . LYS A 1 84 ? 10.160 3.663 -3.038 1.00 98.25 84 LYS A O 1
ATOM 672 N N . VAL A 1 85 ? 9.905 2.940 -5.149 1.00 97.75 85 VAL A N 1
ATOM 673 C CA . VAL A 1 85 ? 8.779 2.043 -4.85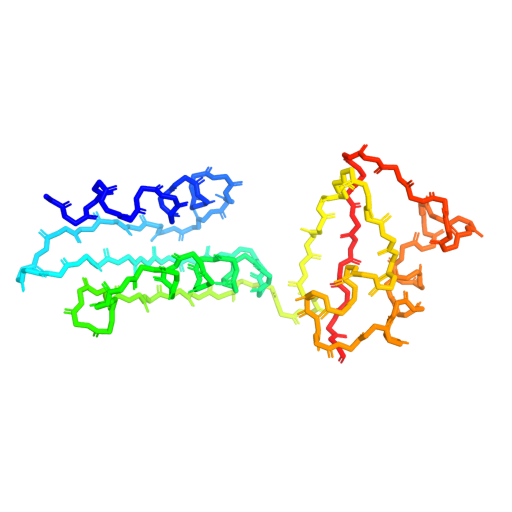1 1.00 97.75 85 VAL A CA 1
ATOM 674 C C . VAL A 1 85 ? 9.238 0.922 -3.920 1.00 97.75 85 VAL A C 1
ATOM 676 O O . VAL A 1 85 ? 8.610 0.678 -2.897 1.00 97.75 85 VAL A O 1
ATOM 679 N N . SER A 1 86 ? 10.376 0.296 -4.216 1.00 97.94 86 SER A N 1
ATOM 680 C CA . SER A 1 86 ? 10.966 -0.748 -3.376 1.00 97.94 86 SER A CA 1
ATOM 681 C C . SER A 1 86 ? 11.313 -0.250 -1.970 1.00 97.94 86 SER A C 1
ATOM 683 O O . SER A 1 86 ? 11.059 -0.930 -0.981 1.00 97.94 86 SER A O 1
ATOM 685 N N . GLU A 1 87 ? 11.878 0.949 -1.853 1.00 97.75 87 GLU A N 1
ATOM 686 C CA . GLU A 1 87 ? 12.178 1.570 -0.562 1.00 97.75 87 GLU A CA 1
ATOM 687 C C . GLU A 1 87 ? 10.905 1.883 0.226 1.00 97.75 87 GLU A C 1
ATOM 689 O O . GLU A 1 87 ? 10.825 1.556 1.406 1.00 97.75 87 GLU A O 1
ATOM 694 N N . LYS A 1 88 ? 9.889 2.440 -0.435 1.00 95.69 88 LYS A N 1
ATOM 695 C CA . LYS A 1 88 ? 8.599 2.770 0.177 1.00 95.69 88 LYS A CA 1
ATOM 696 C C . LYS A 1 88 ? 7.859 1.535 0.687 1.00 95.69 88 LYS A C 1
ATOM 698 O O . LYS A 1 88 ? 7.313 1.581 1.781 1.00 95.69 88 LYS A O 1
ATOM 703 N N . LEU A 1 89 ? 7.808 0.465 -0.107 1.00 95.75 89 LEU A N 1
ATOM 704 C CA . LEU A 1 89 ? 6.998 -0.718 0.203 1.00 95.75 89 LEU A CA 1
ATOM 705 C C . LEU A 1 89 ? 7.744 -1.750 1.050 1.00 95.75 89 LEU A C 1
ATOM 707 O O . LEU A 1 89 ? 7.145 -2.397 1.899 1.00 95.75 89 LEU A O 1
ATOM 711 N N . TYR A 1 90 ? 9.049 -1.918 0.834 1.00 95.62 90 TYR A N 1
ATOM 712 C CA . TYR A 1 90 ? 9.840 -2.962 1.497 1.00 95.62 90 TYR A CA 1
ATOM 713 C C . TYR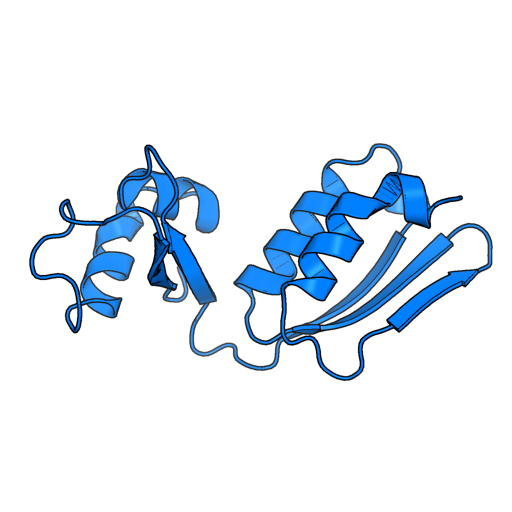 A 1 90 ? 10.839 -2.412 2.518 1.00 95.62 90 TYR A C 1
ATOM 715 O O . TYR A 1 90 ? 11.586 -3.182 3.127 1.00 95.62 90 TYR A O 1
ATOM 723 N N . GLY A 1 91 ? 10.945 -1.087 2.652 1.00 96.00 91 GLY A N 1
ATOM 724 C CA . GLY A 1 91 ? 11.997 -0.434 3.436 1.00 96.00 91 GLY A CA 1
ATOM 725 C C . GLY A 1 91 ? 13.400 -0.593 2.837 1.00 96.00 91 GLY A C 1
ATOM 726 O O . GLY A 1 91 ? 14.389 -0.261 3.487 1.00 96.00 91 GLY A O 1
ATOM 727 N N . LYS A 1 92 ? 13.518 -1.152 1.623 1.00 96.62 92 LYS A N 1
ATOM 728 C CA . LYS A 1 92 ? 14.794 -1.516 0.991 1.00 96.62 92 LYS A CA 1
ATOM 729 C C . LYS A 1 92 ? 14.769 -1.208 -0.500 1.00 96.62 92 LYS A C 1
ATOM 731 O O . LYS A 1 92 ? 14.227 -1.974 -1.295 1.00 96.62 92 LYS A O 1
ATOM 736 N N . GLY A 1 93 ? 15.405 -0.109 -0.899 1.00 96.38 93 GLY A N 1
ATOM 737 C CA . GLY A 1 93 ? 15.464 0.301 -2.306 1.00 96.38 93 GLY A CA 1
ATOM 738 C C . GLY A 1 93 ? 16.190 -0.693 -3.221 1.00 96.38 93 GLY A C 1
ATOM 739 O O . GLY A 1 93 ? 15.809 -0.866 -4.374 1.00 96.38 93 GLY A O 1
ATOM 740 N N . ASN A 1 94 ? 17.169 -1.436 -2.696 1.00 96.56 94 ASN A N 1
ATOM 741 C CA . ASN A 1 94 ? 17.950 -2.412 -3.465 1.00 96.56 94 ASN A CA 1
ATOM 742 C C . ASN A 1 94 ? 17.161 -3.660 -3.909 1.00 96.56 94 ASN A C 1
ATOM 744 O O . ASN A 1 94 ? 17.678 -4.444 -4.702 1.00 96.56 94 ASN A O 1
ATOM 748 N N . LEU A 1 95 ? 15.921 -3.845 -3.443 1.00 97.62 95 LEU A N 1
ATOM 749 C CA . LEU A 1 95 ? 15.040 -4.921 -3.906 1.00 97.62 95 LEU A CA 1
ATOM 750 C C . LEU A 1 95 ? 14.309 -4.581 -5.218 1.00 97.62 95 LEU A C 1
ATOM 752 O O . LEU A 1 95 ? 13.578 -5.421 -5.741 1.00 97.62 95 LEU A O 1
ATOM 756 N N . TYR A 1 96 ? 14.549 -3.408 -5.811 1.00 97.62 96 TYR A N 1
ATOM 757 C CA . TYR A 1 96 ? 13.902 -2.979 -7.054 1.00 97.62 96 TYR A CA 1
ATOM 758 C C . TYR A 1 96 ? 14.074 -3.963 -8.222 1.00 97.62 96 TYR A C 1
ATOM 760 O O . TYR A 1 96 ? 13.170 -4.110 -9.043 1.00 97.62 96 TYR A O 1
ATOM 768 N N . MET A 1 97 ? 15.201 -4.685 -8.281 1.00 97.75 97 MET A N 1
ATOM 769 C CA . MET A 1 97 ? 15.418 -5.712 -9.303 1.00 97.75 97 MET A CA 1
ATOM 770 C C . MET A 1 97 ? 14.450 -6.886 -9.147 1.00 97.75 97 MET A C 1
ATOM 772 O O . MET A 1 97 ? 14.000 -7.411 -10.156 1.00 97.75 97 MET A O 1
ATOM 776 N N . LYS A 1 98 ? 14.045 -7.257 -7.923 1.00 97.81 98 LYS A N 1
ATOM 777 C CA . LYS A 1 98 ? 12.992 -8.270 -7.731 1.00 97.81 98 LYS A CA 1
ATOM 778 C C . LYS A 1 98 ? 11.669 -7.809 -8.345 1.00 97.81 98 LYS A C 1
ATOM 780 O O . LYS A 1 98 ? 10.976 -8.606 -8.970 1.00 97.81 98 LYS A O 1
ATOM 785 N N . ILE A 1 99 ? 11.339 -6.523 -8.196 1.00 98.06 99 ILE A N 1
ATOM 786 C CA . ILE A 1 99 ? 10.145 -5.931 -8.812 1.00 98.06 99 ILE A CA 1
ATOM 787 C C . ILE A 1 99 ? 10.257 -6.004 -10.336 1.00 98.06 99 ILE A C 1
ATOM 789 O O . ILE A 1 99 ? 9.314 -6.435 -10.990 1.00 98.06 99 ILE A O 1
ATOM 793 N N . PHE A 1 100 ? 11.405 -5.632 -10.907 1.00 98.19 100 PHE A N 1
ATOM 794 C CA . PHE A 1 100 ? 11.627 -5.737 -12.349 1.00 98.19 100 PHE A CA 1
ATOM 795 C C . PHE A 1 100 ? 11.453 -7.177 -12.857 1.00 98.19 100 PHE A C 1
ATOM 797 O O . PHE A 1 100 ? 10.688 -7.402 -13.790 1.00 98.19 100 PHE A O 1
ATOM 804 N N . GLU A 1 101 ? 12.087 -8.154 -12.202 1.00 97.75 101 GLU A N 1
ATOM 805 C CA . GLU A 1 101 ? 11.989 -9.576 -12.556 1.00 97.75 101 GLU A CA 1
ATOM 806 C C . GLU A 1 101 ? 10.540 -10.087 -12.541 1.00 97.75 101 GLU A C 1
ATOM 808 O O . GLU A 1 101 ? 10.116 -10.767 -13.475 1.00 97.75 101 GLU A O 1
ATOM 813 N N . ALA A 1 102 ? 9.748 -9.699 -11.537 1.00 97.81 102 ALA A N 1
ATOM 814 C CA . ALA A 1 102 ? 8.337 -10.075 -11.426 1.00 97.81 102 ALA A CA 1
ATOM 815 C C . ALA A 1 102 ? 7.433 -9.465 -12.518 1.00 97.81 102 ALA A C 1
ATOM 817 O O . ALA A 1 102 ? 6.285 -9.887 -12.664 1.00 97.81 102 ALA A O 1
ATOM 818 N N . ASN A 1 103 ? 7.933 -8.472 -13.261 1.00 98.00 103 ASN A N 1
ATOM 819 C CA . ASN A 1 103 ? 7.184 -7.704 -14.256 1.00 98.00 103 ASN A CA 1
ATOM 820 C C . ASN A 1 103 ? 7.818 -7.744 -15.653 1.00 98.00 103 ASN A C 1
ATOM 822 O O . ASN A 1 103 ? 7.504 -6.895 -16.486 1.00 98.00 103 ASN A O 1
ATOM 826 N N . LYS A 1 104 ? 8.696 -8.714 -15.941 1.00 97.12 104 LYS A N 1
ATOM 827 C CA . LYS A 1 104 ? 9.312 -8.879 -17.273 1.00 97.12 104 LYS A CA 1
ATOM 828 C C . LYS A 1 104 ? 8.314 -9.156 -18.398 1.00 97.12 104 LYS A C 1
ATOM 830 O O . LYS A 1 104 ? 8.646 -8.991 -19.563 1.00 97.12 104 LYS A O 1
ATOM 835 N N . ASP A 1 105 ? 7.089 -9.545 -18.062 1.00 96.31 105 ASP A N 1
ATOM 836 C CA . ASP A 1 105 ? 5.971 -9.642 -19.002 1.00 96.31 105 ASP A CA 1
ATOM 837 C C . ASP A 1 105 ? 5.507 -8.274 -19.534 1.00 96.31 105 ASP A C 1
ATOM 839 O O . ASP A 1 105 ? 4.840 -8.214 -20.565 1.00 96.31 105 ASP A O 1
ATOM 843 N N . GLN A 1 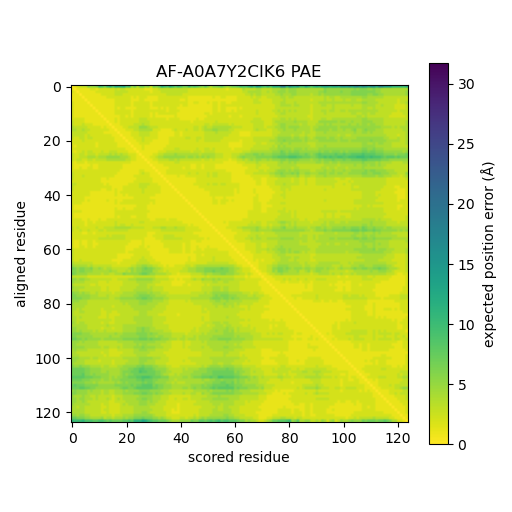106 ? 5.860 -7.181 -18.853 1.00 96.25 106 GLN A N 1
ATOM 844 C CA . GLN A 1 106 ? 5.472 -5.814 -19.214 1.00 96.25 106 GLN A CA 1
ATOM 845 C C . GLN A 1 106 ? 6.618 -4.786 -19.178 1.00 96.25 106 GLN A C 1
ATOM 847 O O . GLN A 1 106 ? 6.415 -3.635 -19.574 1.00 96.25 106 GLN A O 1
ATOM 852 N N . LEU A 1 107 ? 7.807 -5.161 -18.699 1.00 96.19 107 LEU A N 1
ATOM 853 C CA . LEU A 1 107 ? 8.984 -4.301 -18.599 1.00 96.19 107 LEU A CA 1
ATOM 854 C C . LEU A 1 107 ? 10.205 -4.967 -19.235 1.00 96.19 107 LEU A C 1
ATOM 856 O O . LEU A 1 107 ? 10.728 -5.950 -18.719 1.00 96.19 107 LEU A O 1
ATOM 860 N N . ASP A 1 108 ? 10.742 -4.336 -20.277 1.00 95.31 108 ASP A N 1
ATOM 861 C CA . ASP A 1 108 ? 12.031 -4.726 -20.868 1.00 95.31 108 ASP A CA 1
ATOM 862 C C . ASP A 1 108 ? 13.221 -4.010 -20.207 1.00 95.31 108 ASP A C 1
ATOM 864 O O . ASP A 1 108 ? 14.376 -4.395 -20.377 1.00 95.31 108 ASP A O 1
ATOM 868 N N . ASN A 1 109 ? 12.952 -2.925 -19.477 1.00 95.00 109 ASN A N 1
ATOM 869 C CA . ASN A 1 109 ? 13.959 -2.113 -18.804 1.00 95.00 109 ASN A CA 1
ATOM 870 C C . ASN A 1 109 ? 13.399 -1.600 -17.459 1.00 95.00 109 ASN A C 1
ATOM 872 O O . ASN A 1 109 ? 12.290 -1.053 -17.451 1.00 95.00 109 ASN A O 1
ATOM 876 N N . PRO A 1 110 ? 14.143 -1.741 -16.343 1.00 94.44 110 PRO A N 1
ATOM 877 C CA . PRO A 1 110 ? 13.693 -1.341 -15.006 1.00 94.44 110 PRO A CA 1
ATOM 878 C C . PRO A 1 110 ? 13.403 0.161 -14.861 1.00 94.44 110 PRO A C 1
ATOM 880 O O . PRO A 1 110 ? 12.607 0.548 -14.009 1.00 94.44 110 PRO A O 1
ATOM 883 N N . ASP A 1 111 ? 13.988 1.008 -15.706 1.00 94.62 111 ASP A N 1
ATOM 884 C CA . ASP A 1 111 ? 13.798 2.461 -15.666 1.00 94.62 111 ASP A CA 1
ATOM 885 C C . ASP A 1 111 ? 12.595 2.932 -16.502 1.00 94.62 111 ASP A C 1
ATOM 887 O O . ASP A 1 111 ? 12.252 4.114 -16.499 1.00 94.62 111 ASP A O 1
ATOM 891 N N . ARG A 1 112 ? 11.931 2.030 -17.242 1.00 94.62 112 ARG A N 1
ATOM 892 C CA . ARG A 1 112 ? 10.845 2.371 -18.182 1.00 94.62 112 ARG A CA 1
ATOM 893 C C . ARG A 1 112 ? 9.453 2.090 -17.617 1.00 94.62 112 ARG A C 1
ATOM 895 O O . ARG A 1 112 ? 8.625 1.481 -18.293 1.00 94.62 112 ARG A O 1
ATOM 902 N N . ILE A 1 113 ? 9.181 2.575 -16.410 1.00 97.44 113 ILE A N 1
ATOM 903 C CA . ILE A 1 113 ? 7.835 2.545 -15.818 1.00 97.44 113 ILE A CA 1
ATOM 904 C C . ILE A 1 113 ? 7.017 3.781 -16.219 1.00 97.44 113 ILE A C 1
ATOM 906 O O . ILE A 1 113 ? 7.572 4.849 -16.484 1.00 97.44 113 ILE A O 1
ATOM 910 N N . LYS A 1 114 ? 5.689 3.647 -16.279 1.00 96.75 114 LYS A N 1
ATOM 911 C CA . LYS A 1 114 ? 4.768 4.734 -16.659 1.00 96.75 114 LYS A CA 1
ATOM 912 C C . LYS A 1 114 ? 3.740 4.990 -15.566 1.00 96.75 114 LYS A C 1
ATOM 914 O O . LYS A 1 114 ? 3.269 4.049 -14.944 1.00 96.75 114 LYS A O 1
ATOM 919 N N . VAL A 1 115 ? 3.337 6.247 -15.385 1.00 98.00 115 VAL A N 1
ATOM 920 C CA . VAL A 1 115 ? 2.234 6.604 -14.476 1.00 98.00 115 VAL A CA 1
ATOM 921 C C . VAL A 1 115 ? 0.963 5.837 -14.860 1.00 98.00 115 VAL A C 1
ATOM 923 O O . VAL A 1 115 ? 0.640 5.735 -16.044 1.00 98.00 115 VAL A O 1
ATOM 926 N N . GLY A 1 116 ? 0.273 5.279 -13.866 1.00 97.44 116 GLY A N 1
ATOM 927 C CA . GLY A 1 116 ? -0.904 4.422 -14.032 1.00 97.44 116 GLY A CA 1
ATOM 928 C C . GLY A 1 116 ? -0.585 2.959 -14.363 1.00 97.44 116 GLY A C 1
ATOM 929 O O . GLY A 1 116 ? -1.493 2.132 -14.449 1.00 97.44 116 GLY A O 1
ATOM 930 N N . GLN A 1 117 ? 0.688 2.597 -14.557 1.00 97.81 117 GLN A N 1
ATOM 931 C CA . GLN A 1 117 ? 1.076 1.207 -14.792 1.00 97.81 117 GLN A CA 1
ATOM 932 C C . GLN A 1 117 ? 0.908 0.379 -13.516 1.00 97.81 117 GLN A C 1
ATOM 934 O O . GLN A 1 117 ? 1.390 0.764 -12.452 1.00 97.81 117 GLN A O 1
ATOM 939 N N . LYS A 1 118 ? 0.265 -0.787 -13.635 1.00 97.19 118 LYS A N 1
ATOM 940 C CA . LYS A 1 118 ? 0.063 -1.730 -12.531 1.00 97.19 118 LYS A CA 1
ATOM 941 C C . LYS A 1 118 ? 1.163 -2.784 -12.522 1.00 97.19 118 LYS A C 1
ATOM 943 O O . LYS A 1 118 ? 1.241 -3.624 -13.416 1.00 97.19 118 LYS A O 1
ATOM 948 N N . LEU A 1 119 ? 2.006 -2.740 -11.501 1.00 97.94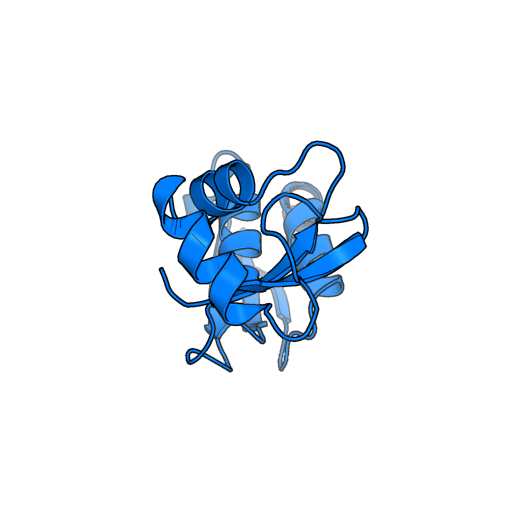 119 LEU A N 1
ATOM 949 C CA . LEU A 1 119 ? 3.144 -3.633 -11.330 1.00 97.94 119 LEU A CA 1
ATOM 950 C C . LEU A 1 119 ? 2.848 -4.672 -10.245 1.00 97.94 119 LEU A C 1
ATOM 952 O O . LEU A 1 119 ? 2.351 -4.340 -9.170 1.00 97.94 119 LEU A O 1
ATOM 956 N N . LYS A 1 120 ? 3.188 -5.931 -10.517 1.00 97.75 120 LYS A N 1
ATOM 957 C CA . LYS A 1 120 ? 3.179 -7.022 -9.540 1.00 97.75 120 LYS A CA 1
ATOM 958 C C . LYS A 1 120 ? 4.294 -6.786 -8.529 1.00 97.75 120 LYS A C 1
ATOM 960 O O . LYS A 1 120 ? 5.458 -6.654 -8.904 1.00 97.75 120 LYS A O 1
ATOM 965 N N . MET A 1 121 ? 3.949 -6.741 -7.257 1.00 97.81 121 MET A N 1
ATOM 966 C CA . MET A 1 121 ? 4.899 -6.603 -6.165 1.00 97.81 121 MET A CA 1
ATOM 967 C C . MET A 1 121 ? 5.188 -7.997 -5.595 1.00 97.81 121 MET A C 1
ATOM 969 O O . MET A 1 121 ? 4.272 -8.626 -5.059 1.00 97.81 121 MET A O 1
ATOM 973 N N . PRO A 1 122 ? 6.412 -8.533 -5.745 1.00 97.31 122 PRO A N 1
ATOM 974 C CA . PRO A 1 122 ? 6.783 -9.787 -5.099 1.00 97.31 122 PRO A CA 1
ATOM 975 C C . PRO A 1 122 ? 6.938 -9.594 -3.589 1.00 97.31 122 PRO A C 1
ATOM 977 O O . PRO A 1 122 ? 7.141 -8.481 -3.115 1.00 97.31 122 PRO A O 1
ATOM 980 N N . ASN A 1 123 ? 6.908 -10.686 -2.831 1.00 94.94 123 ASN A N 1
ATOM 981 C CA . ASN A 1 123 ? 7.292 -10.622 -1.424 1.00 94.94 123 ASN A CA 1
ATOM 982 C C . ASN A 1 123 ? 8.767 -10.157 -1.278 1.00 94.94 123 ASN A C 1
ATOM 984 O O . ASN A 1 123 ? 9.606 -10.556 -2.102 1.00 94.94 123 ASN A O 1
ATOM 988 N N . PRO A 1 124 ? 9.078 -9.292 -0.288 1.00 87.12 124 PRO A N 1
ATOM 989 C CA . PRO A 1 124 ? 10.398 -8.676 -0.119 1.00 87.12 124 PRO A CA 1
ATOM 990 C C . PRO A 1 124 ? 11.556 -9.660 0.104 1.00 87.12 124 PRO A C 1
ATOM 992 O O . PRO A 1 124 ? 11.352 -10.799 0.569 1.00 87.12 124 PRO A O 1
#

Radius of gyration: 16.11 Å; Cα contacts (8 Å, |Δi|>4): 201; chains: 1; bounding box: 37×27×43 Å

Solvent-accessible surface area (backbone atoms only — not comparable to full-atom values): 7084 Å² total; per-residue (Å²): 113,63,67,69,78,44,40,69,34,52,55,51,50,73,75,44,81,50,42,84,60,50,79,46,82,53,99,81,24,36,38,36,35,28,32,28,58,18,50,49,58,50,49,54,41,51,54,49,45,69,72,42,87,67,35,88,76,32,50,47,77,53,75,44,63,72,38,83,87,38,28,31,74,46,66,38,51,88,89,67,45,47,39,56,50,23,27,72,76,64,74,36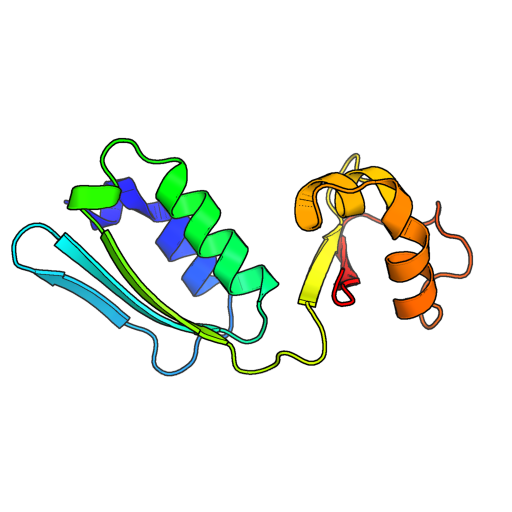,36,87,51,21,60,58,37,38,64,64,29,54,93,81,36,97,48,72,86,68,77,50,70,74,40,76,40,47,34,55,64,127

pLDDT: mean 96.84, std 1.64, range [87.12, 98.5]

Foldseek 3Di:
DVCVLLVVLVVLVVVFPFAPWDWDCPPQATETEGETAAQQSVVSSVVSLVVGPPSVVHYDYYYHYDDYQFRAKDFDAPPDALLVVCCVRVVGSVCSVVQVVQCVVPDPDRRPDDGRDITTHGDD

Mean predicted aligned error: 2.8 Å

Secondary structure (DSSP, 8-state):
-HHHHTHHHHHHHHHTT-EEEEEEEETTEEEEEEEEEEHHHHHHHHHHHHTSTTHHHHEEEEEEEEE-SS-EEEE--TT--HHHHHHHHHS-GGGHHHHHHHTTTT-SSTT---TT-EEEE---

Nearest PDB structures (foldseek):
  8zex-assembly1_A  TM=4.284E-01  e=1.765E-08  Escherichia coli
  7pvc-assembly1_A  TM=4.215E-01  e=1.451E-08  Escherichia coli K-12
  7vcm-assembly1_A  TM=4.405E-01  e=2.586E-07  Aequorea victoria
  7vcm-assembly2_B  TM=4.291E-01  e=1.990E-07  Aequorea victoria
  8y9b-assembly1_A  TM=5.949E-01  e=6.972E-02  synthetic construct

Sequence (124 aa):
MLQEKYRAVLQIGESINVKDGYVKEEDGKLKIGGTVPYAYDKDRLWDAIKQQSGWESEVEADIDVANTDVYGVYEVVSGDTLWKVSEKLYGKGNLYMKIFEANKDQLDNPDRIKVGQKLKMPNP